Protein AF-A0A2N5A5W8-F1 (afdb_monomer)

Secondary structure (DSSP, 8-state):
-HHHHHHHHHHHHHHHHHHHHTPSP--HHHHHHHHH-SSGGGSPPP-HHHHHHHHHHHHHTT--HHHHHHHHHHTT-HHHHHHHHHHHHHHHH-GGGSTT-EE-TTS-EE-TTTS-----STT-S----HHHHHHHH--TTPPPGGG--

Organism: Klebsiella variicola (NCBI:txid244366)

InterPro domains:
  IPR003206 Diol/glycerol dehydratase, large subunit [PF02286] (2-146)
  IPR016176 Cobalamin (vitamin B12)-dependent enzyme, catalytic [SSF51703] (2-148)
  IPR036999 Diol/glycerol dehydratase, large subunit superfamily [G3DSA:3.20.20.350] (1-149)

Nearest PDB structures (foldseek):
  1mmf-assembly2_L  TM=9.999E-01  e=2.945E-18  Klebsiella pneumoniae
  7xrl-assembly1_D  TM=9.704E-01  e=4.797E-14  Klebsiella oxytoca
  5ysh-assembly1_A  TM=9.821E-01  e=7.238E-14  Klebsiella oxytoca
  9ima-assembly1_A  TM=3.699E-01  e=6.643E+00  Homo sapiens
  9bz0-assembly1_c  TM=1.546E-01  e=9.451E+00  Homo sapiens

Solvent-accessible surface area (backbone atoms only — not comparable to full-atom values): 8901 Å² total; per-residue (Å²): 108,69,68,40,54,54,34,36,51,49,35,51,49,53,32,39,33,27,59,62,71,70,39,76,81,64,51,70,69,50,30,54,26,58,26,72,41,92,54,73,89,54,45,77,89,73,64,62,69,59,50,53,52,41,52,54,50,42,56,75,69,60,70,48,74,65,55,51,26,50,23,24,41,78,66,73,37,47,70,59,16,50,50,52,48,54,61,57,48,42,75,74,71,45,64,57,75,44,62,79,36,44,63,53,98,86,68,48,71,45,21,53,83,82,56,57,86,61,67,80,54,93,96,44,42,90,69,83,47,72,66,62,47,49,57,69,69,65,49,91,85,72,77,61,79,91,74,66,132

Foldseek 3Di:
DVQLVVQLVVLVLVQQLCVQLVADHDDVCQSNQSSPPPDCVSGDDDDVVSNVVRVVVCVVVVDDLLSSLVSCVVSVVPVVSVVSVLVVCCVVVVLQVAAQWDADPVRDIDHCVNPPADDPDPPGGDDQDPVNVVVVVPDPPDDDPVPDD

Sequence (149 aa):
AETIAIRLKAARAIQAVFRELGLPPIADEEVEAATYAHGSNEMPPRNVVEDLSAVEEMMKRNITGLDIVGALSRSGFEDIASNILNMLRQRVTGDYLQTSAILDRQFEVVSAVNDINDYQGPGTGYRISAERWAEIKNIPGVVQPDTIE

Mean predicted aligned error: 3.35 Å

pLDDT: mean 97.44, std 2.04, range [78.5, 98.69]

Structure (mmCIF, N/CA/C/O backbone):
data_AF-A0A2N5A5W8-F1
#
_entry.id   AF-A0A2N5A5W8-F1
#
loop_
_atom_site.group_PDB
_atom_site.id
_atom_site.type_symbol
_atom_site.label_atom_id
_atom_site.label_alt_id
_atom_site.label_comp_id
_atom_site.label_asym_id
_atom_site.label_entity_id
_atom_site.label_seq_id
_atom_site.pdbx_PDB_ins_code
_atom_site.Cartn_x
_atom_site.Cartn_y
_atom_site.Cartn_z
_atom_site.occupancy
_atom_site.B_iso_or_equiv
_atom_site.auth_seq_id
_atom_site.auth_comp_id
_atom_site.auth_asym_id
_atom_site.auth_atom_id
_atom_site.pdbx_PDB_model_num
ATOM 1 N N . ALA A 1 1 ? -7.107 12.870 -12.011 1.00 89.25 1 ALA A N 1
ATOM 2 C CA . ALA A 1 1 ? -8.393 12.199 -11.711 1.00 89.25 1 ALA A CA 1
ATOM 3 C C . ALA A 1 1 ? -8.173 10.907 -10.924 1.00 89.25 1 ALA A C 1
ATOM 5 O O . ALA A 1 1 ? -8.684 10.797 -9.818 1.00 89.25 1 ALA A O 1
ATOM 6 N N . GLU A 1 2 ? -7.359 9.973 -11.425 1.00 95.88 2 GLU A N 1
ATOM 7 C CA . GLU A 1 2 ? -7.036 8.722 -10.714 1.00 95.88 2 GLU A CA 1
ATOM 8 C C . GLU A 1 2 ? -6.392 8.936 -9.333 1.00 95.88 2 GLU A C 1
ATOM 10 O O . GLU A 1 2 ? -6.784 8.277 -8.375 1.00 95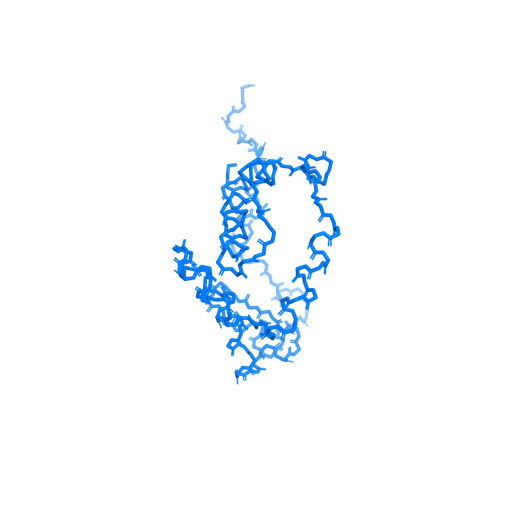.88 2 GLU A O 1
ATOM 15 N N . THR A 1 3 ? -5.491 9.918 -9.192 1.00 97.69 3 THR A N 1
ATOM 16 C CA . THR A 1 3 ? -4.844 10.252 -7.910 1.00 97.69 3 THR A CA 1
ATOM 17 C C . THR A 1 3 ? -5.859 10.669 -6.849 1.00 97.69 3 THR A C 1
ATOM 19 O O . THR A 1 3 ? -5.766 10.255 -5.701 1.00 97.69 3 THR A O 1
ATOM 22 N N . ILE A 1 4 ? -6.861 11.457 -7.236 1.00 98.06 4 ILE A N 1
ATOM 23 C CA . ILE A 1 4 ? -7.939 11.890 -6.341 1.00 98.06 4 ILE A CA 1
ATOM 24 C C . ILE A 1 4 ? -8.779 10.675 -5.936 1.00 98.06 4 ILE A C 1
ATOM 26 O O . ILE A 1 4 ? -9.013 10.451 -4.753 1.00 98.06 4 ILE A O 1
ATOM 30 N N . ALA A 1 5 ? -9.172 9.841 -6.904 1.00 98.19 5 ALA A N 1
ATOM 31 C CA . ALA A 1 5 ? -9.985 8.657 -6.640 1.00 98.19 5 ALA A CA 1
ATOM 32 C C . ALA A 1 5 ? -9.284 7.654 -5.707 1.00 98.19 5 ALA A C 1
ATOM 34 O O . ALA A 1 5 ? -9.910 7.140 -4.779 1.00 98.19 5 ALA A O 1
ATOM 35 N N . ILE A 1 6 ? -7.986 7.394 -5.913 1.00 98.25 6 ILE A N 1
ATOM 36 C CA . ILE A 1 6 ? -7.240 6.454 -5.069 1.00 98.25 6 ILE A CA 1
ATOM 37 C C . ILE A 1 6 ? -7.002 7.015 -3.663 1.00 98.25 6 ILE A C 1
ATOM 39 O O . ILE A 1 6 ? -7.119 6.267 -2.692 1.00 98.25 6 ILE A O 1
ATOM 43 N N . ARG A 1 7 ? -6.757 8.328 -3.528 1.00 98.50 7 ARG A N 1
ATOM 44 C CA . ARG A 1 7 ? -6.636 8.993 -2.222 1.00 98.50 7 ARG A CA 1
ATOM 45 C C . ARG A 1 7 ? -7.956 8.978 -1.462 1.00 98.50 7 ARG A C 1
ATOM 47 O O . ARG A 1 7 ? -7.957 8.601 -0.297 1.00 98.50 7 ARG A O 1
ATOM 54 N N . LEU A 1 8 ? -9.072 9.276 -2.127 1.00 98.44 8 LEU A N 1
ATOM 55 C CA . LEU A 1 8 ? -10.406 9.200 -1.529 1.00 98.44 8 LEU A CA 1
ATOM 56 C C . LEU A 1 8 ? -10.733 7.780 -1.058 1.00 98.44 8 LEU A C 1
ATOM 58 O O . LEU A 1 8 ? -11.227 7.592 0.052 1.00 98.44 8 LEU A O 1
ATOM 62 N N . LYS A 1 9 ? -10.439 6.766 -1.883 1.00 98.50 9 LYS A N 1
ATOM 63 C CA . LYS A 1 9 ? -10.642 5.362 -1.506 1.00 98.50 9 LYS A CA 1
ATOM 64 C C . LYS A 1 9 ? -9.810 4.992 -0.278 1.00 98.50 9 LYS A C 1
ATOM 66 O O . LYS A 1 9 ? -10.347 4.385 0.643 1.00 98.50 9 LYS A O 1
ATOM 71 N N . ALA A 1 10 ? -8.535 5.377 -0.244 1.00 98.56 10 ALA A N 1
ATOM 72 C CA . ALA A 1 10 ? -7.663 5.133 0.901 1.00 98.56 10 ALA A CA 1
ATOM 73 C C . ALA A 1 10 ? -8.146 5.865 2.166 1.00 98.56 10 ALA A C 1
ATOM 75 O O . ALA A 1 10 ? -8.204 5.255 3.230 1.00 98.56 10 ALA A O 1
ATOM 76 N N . ALA A 1 11 ? -8.553 7.132 2.042 1.00 98.56 11 ALA A N 1
ATOM 77 C CA . ALA A 1 11 ? -9.071 7.944 3.141 1.00 98.56 11 ALA A CA 1
ATOM 78 C C . ALA A 1 11 ? -10.364 7.356 3.737 1.00 98.56 11 ALA A C 1
ATOM 80 O O . ALA A 1 11 ? -10.496 7.234 4.953 1.00 98.56 11 ALA A O 1
ATOM 81 N N . ARG A 1 12 ? -11.286 6.884 2.890 1.00 98.62 12 ARG A N 1
ATOM 82 C CA . ARG A 1 12 ? -12.494 6.180 3.349 1.00 98.62 12 ARG A CA 1
ATOM 83 C C . ARG A 1 12 ? -12.186 4.814 3.962 1.00 98.62 12 ARG A C 1
ATOM 85 O O . ARG A 1 12 ? -12.831 4.426 4.9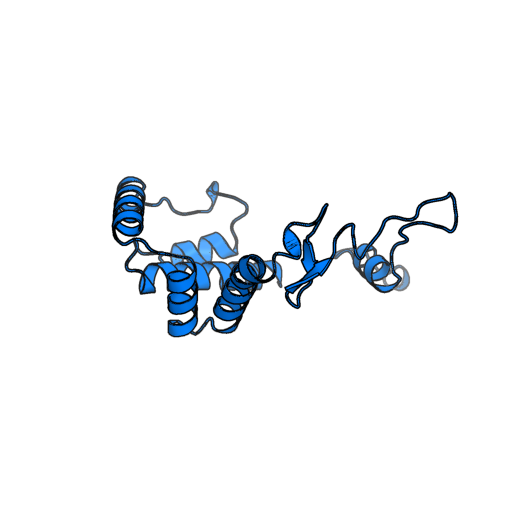31 1.00 98.62 12 ARG A O 1
ATOM 92 N N . ALA A 1 13 ? -11.201 4.089 3.433 1.00 98.62 13 ALA A N 1
ATOM 93 C CA . ALA A 1 13 ? -10.795 2.801 3.989 1.00 98.62 13 ALA A CA 1
ATOM 94 C C . ALA A 1 13 ? -10.196 2.956 5.396 1.00 98.62 13 ALA A C 1
ATOM 96 O O . ALA A 1 13 ? -10.577 2.220 6.305 1.00 98.62 13 ALA A O 1
ATOM 97 N N . ILE A 1 14 ? -9.310 3.938 5.611 1.00 98.62 14 ILE A N 1
ATOM 98 C CA . ILE A 1 14 ? -8.748 4.192 6.945 1.00 98.62 14 ILE A CA 1
ATOM 99 C C . ILE A 1 14 ? -9.811 4.719 7.917 1.00 98.62 14 ILE A C 1
ATOM 101 O O . ILE A 1 14 ? -9.863 4.254 9.053 1.00 98.62 14 ILE A O 1
ATOM 105 N N . GLN A 1 15 ? -10.722 5.586 7.459 1.00 98.69 15 GLN A N 1
ATOM 106 C CA . GLN A 1 15 ? -11.886 6.017 8.238 1.00 98.69 15 GLN A CA 1
ATOM 107 C C . GLN A 1 15 ? -12.728 4.819 8.694 1.00 98.69 15 GLN A C 1
ATOM 109 O O . GLN A 1 15 ? -13.098 4.713 9.865 1.00 98.69 15 GLN A O 1
ATOM 114 N N . ALA A 1 16 ? -13.004 3.884 7.786 1.00 98.50 16 ALA A N 1
ATOM 115 C CA . ALA A 1 16 ? -13.770 2.690 8.094 1.00 98.50 16 ALA A CA 1
ATOM 116 C C . ALA A 1 16 ? -13.060 1.770 9.096 1.00 98.50 16 ALA A C 1
ATOM 118 O O . ALA A 1 16 ? -13.708 1.267 10.012 1.00 98.50 16 ALA A O 1
ATOM 119 N N . VAL A 1 17 ? -11.738 1.600 8.981 1.00 98.62 17 VAL A N 1
ATOM 120 C CA . VAL A 1 17 ? -10.941 0.853 9.968 1.00 98.62 17 VAL A CA 1
ATOM 121 C C . VAL A 1 17 ? -11.030 1.498 11.348 1.00 98.62 17 VAL A C 1
ATOM 123 O O . VAL A 1 17 ? -11.285 0.798 12.326 1.00 98.62 17 VAL A O 1
ATOM 126 N N . PHE A 1 18 ? -10.873 2.821 11.436 1.00 98.62 18 PHE A N 1
ATOM 127 C CA . PHE A 1 18 ? -10.965 3.540 12.707 1.00 98.62 18 PHE A CA 1
ATOM 128 C C . PHE A 1 18 ? -12.346 3.373 13.346 1.00 98.62 18 PHE A C 1
ATOM 130 O O . PHE A 1 18 ? -12.441 3.042 14.528 1.00 98.62 18 PHE A O 1
ATOM 137 N N . ARG A 1 19 ? -13.413 3.490 12.548 1.00 98.44 19 ARG A N 1
ATOM 138 C CA . ARG A 1 19 ? -14.790 3.248 12.994 1.00 98.44 19 ARG A CA 1
ATOM 139 C C . ARG A 1 19 ? -14.987 1.823 13.521 1.00 98.44 19 ARG A C 1
ATOM 141 O O . ARG A 1 19 ? -15.533 1.644 14.604 1.00 98.44 19 ARG A O 1
ATOM 148 N N . GLU A 1 20 ? -14.546 0.812 12.777 1.00 98.25 20 GLU A N 1
ATOM 149 C CA . GLU A 1 20 ? -14.734 -0.606 13.124 1.00 98.25 20 GLU A CA 1
ATOM 150 C C . GLU A 1 20 ? -13.884 -1.065 14.316 1.00 98.25 20 GLU A C 1
ATOM 152 O O . GLU A 1 20 ? -14.264 -2.001 15.018 1.00 98.25 20 GLU A O 1
ATOM 157 N N . LEU A 1 21 ? -12.734 -0.429 14.554 1.00 97.81 21 LEU A N 1
ATOM 158 C 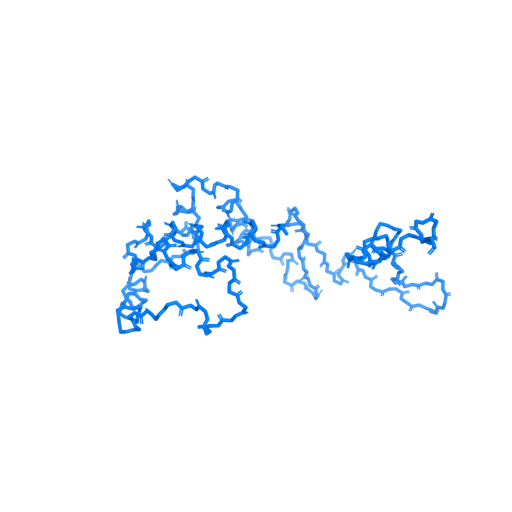CA . LEU A 1 21 ? -11.866 -0.733 15.694 1.00 97.81 21 LEU A CA 1
ATOM 159 C C . LEU A 1 21 ? -12.150 0.126 16.933 1.00 97.81 21 LEU A C 1
ATOM 161 O O . LEU A 1 21 ? -11.536 -0.116 17.980 1.00 97.81 21 LEU A O 1
ATOM 165 N N . GLY A 1 22 ? -13.084 1.077 16.840 1.00 97.25 22 GLY A N 1
ATOM 166 C CA . GLY A 1 22 ? -13.422 1.996 17.927 1.00 97.25 22 GLY A CA 1
ATOM 167 C C 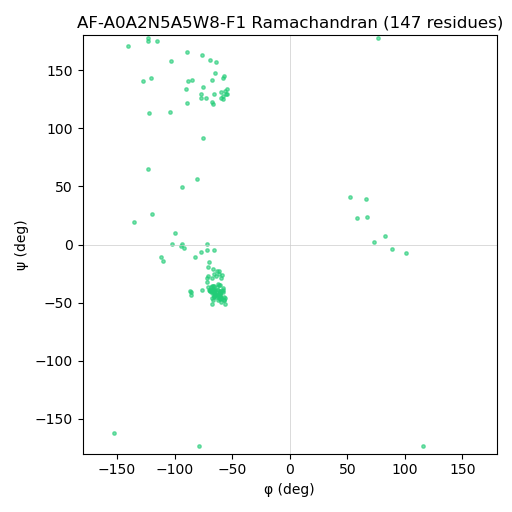. GLY A 1 22 ? -12.277 2.952 18.261 1.00 97.25 22 GLY A C 1
ATOM 168 O O . GLY A 1 22 ? -11.998 3.187 19.433 1.00 97.25 22 GLY A O 1
ATOM 169 N N . LEU A 1 23 ? -11.570 3.429 17.237 1.00 98.00 23 LEU A N 1
ATOM 170 C CA . LEU A 1 23 ? -10.524 4.446 17.345 1.00 98.00 23 LEU A CA 1
ATOM 171 C C . LEU A 1 23 ? -11.131 5.857 17.207 1.00 98.00 23 LEU A C 1
ATOM 173 O O . LEU A 1 23 ? -12.277 5.981 16.758 1.00 98.00 23 LEU A O 1
ATOM 177 N N . PRO A 1 24 ? -10.391 6.923 17.571 1.00 98.38 24 PRO A N 1
ATOM 178 C CA . PRO A 1 24 ? -10.891 8.292 17.515 1.00 98.38 24 PRO A CA 1
ATOM 179 C C . PRO A 1 24 ? -11.362 8.641 16.103 1.00 98.38 24 PRO A C 1
ATOM 181 O O . PRO A 1 24 ? -10.647 8.367 15.141 1.00 98.38 24 PRO A O 1
ATOM 184 N N . PRO A 1 25 ? -12.557 9.222 15.941 1.00 97.75 25 PRO A N 1
ATOM 185 C CA . PRO A 1 25 ? -13.211 9.316 14.643 1.00 97.75 25 PRO A CA 1
ATOM 186 C C . PRO A 1 25 ? -12.343 10.041 13.610 1.00 97.75 25 PRO A C 1
ATOM 188 O O . PRO A 1 25 ? -11.610 10.975 13.934 1.00 97.75 25 PRO A O 1
ATOM 191 N N . ILE A 1 26 ? -12.444 9.597 12.359 1.00 98.38 26 ILE A N 1
ATOM 192 C CA . ILE A 1 26 ? -11.957 10.336 11.193 1.00 98.38 26 ILE A CA 1
ATOM 193 C C . ILE A 1 26 ? -13.196 10.930 10.525 1.00 98.38 26 ILE A C 1
ATOM 195 O O . ILE A 1 26 ? -14.066 10.187 10.065 1.00 98.38 26 ILE A O 1
ATOM 199 N N . ALA A 1 27 ? -13.311 12.250 10.531 1.00 98.06 27 ALA A N 1
ATOM 200 C CA . ALA A 1 27 ? -14.462 12.963 9.999 1.00 98.06 27 ALA A CA 1
ATOM 201 C C . ALA A 1 27 ? -14.449 13.006 8.459 1.00 98.06 27 ALA A C 1
ATOM 203 O O . ALA A 1 27 ? -13.420 12.774 7.819 1.00 98.06 27 ALA A O 1
ATOM 204 N N . ASP A 1 28 ? -15.588 13.319 7.844 1.00 97.94 28 ASP A N 1
ATOM 205 C CA . ASP A 1 28 ? -15.674 13.417 6.381 1.00 97.94 28 ASP A CA 1
ATOM 206 C C . ASP A 1 28 ? -14.854 14.605 5.852 1.00 97.94 28 ASP A C 1
ATOM 208 O O . ASP A 1 28 ? -14.278 14.522 4.767 1.00 97.94 28 ASP A O 1
ATOM 212 N N . GLU A 1 29 ? -14.696 15.659 6.656 1.00 97.62 29 GLU A N 1
ATOM 213 C CA . GLU A 1 29 ? -13.819 16.794 6.371 1.00 97.62 29 GLU A CA 1
ATOM 214 C C . GLU A 1 29 ? -12.346 16.365 6.286 1.00 97.62 29 GLU A C 1
ATOM 216 O O . GLU A 1 29 ? -11.601 16.861 5.442 1.00 97.62 29 GLU A O 1
ATOM 221 N N . GLU A 1 30 ? -11.915 15.409 7.117 1.00 98.38 30 GLU A N 1
ATOM 222 C CA . GLU A 1 30 ? -10.567 14.829 7.053 1.00 98.38 30 GLU A CA 1
ATOM 223 C C . GLU A 1 30 ? -10.384 13.976 5.800 1.00 98.38 30 GLU A C 1
ATOM 225 O O . GLU A 1 30 ? -9.332 14.022 5.160 1.00 98.38 30 GLU A O 1
ATOM 230 N N . VAL A 1 31 ? -11.413 13.209 5.430 1.00 98.50 31 VAL A N 1
ATOM 231 C CA . VAL A 1 31 ? -11.408 12.382 4.219 1.00 98.50 31 VAL A CA 1
ATOM 232 C C . VAL A 1 31 ? -11.316 13.254 2.969 1.00 98.50 31 VAL A C 1
ATOM 234 O O . VAL A 1 31 ? -10.524 12.963 2.065 1.00 98.50 31 VAL A O 1
ATOM 237 N N . GLU A 1 32 ? -12.096 14.330 2.906 1.00 98.00 32 GLU A N 1
ATOM 238 C CA . GLU A 1 32 ? -12.074 15.271 1.791 1.00 98.00 32 GLU A CA 1
ATOM 239 C C . GLU A 1 32 ? -10.752 16.046 1.736 1.00 98.00 32 GLU A C 1
ATOM 241 O O . GLU A 1 32 ? -10.118 16.091 0.679 1.00 98.00 32 GLU A O 1
ATOM 246 N N . ALA A 1 33 ? -10.268 16.557 2.872 1.00 98.00 33 ALA A N 1
ATOM 247 C CA . ALA A 1 33 ? -8.964 17.209 2.956 1.00 98.00 33 ALA A CA 1
ATOM 248 C C . ALA A 1 33 ? -7.845 16.283 2.459 1.00 98.00 33 ALA A C 1
ATOM 250 O O . ALA A 1 33 ? -7.115 16.631 1.531 1.00 98.00 33 ALA A O 1
ATOM 251 N N . ALA A 1 34 ? -7.768 15.050 2.971 1.00 98.06 34 ALA A N 1
ATOM 252 C CA . ALA A 1 34 ? -6.769 14.068 2.553 1.00 98.06 34 ALA A CA 1
ATOM 253 C C . ALA A 1 34 ? -6.860 13.728 1.059 1.00 98.06 34 ALA A C 1
ATOM 255 O O . ALA A 1 34 ? -5.848 13.402 0.432 1.00 98.06 34 ALA A O 1
ATOM 256 N N . THR A 1 35 ? -8.046 13.823 0.462 1.00 98.38 35 THR A N 1
ATOM 257 C CA . THR A 1 35 ? -8.258 13.534 -0.958 1.00 98.38 35 THR A CA 1
ATOM 258 C C . THR A 1 35 ? -7.518 14.523 -1.864 1.00 98.38 35 THR A C 1
ATOM 260 O O . THR A 1 35 ? -6.920 14.097 -2.856 1.00 98.38 35 THR A O 1
ATOM 263 N N . TYR A 1 36 ? -7.490 15.808 -1.501 1.00 98.06 36 TYR A N 1
ATOM 264 C CA . TYR A 1 36 ? -6.927 16.882 -2.332 1.00 98.06 36 TYR A CA 1
ATOM 265 C C . TYR A 1 36 ? -5.645 17.513 -1.777 1.00 98.06 36 TYR A C 1
ATOM 267 O O . TYR A 1 36 ? -4.982 18.260 -2.494 1.00 98.06 36 TYR A O 1
ATOM 275 N N . ALA A 1 37 ? -5.286 17.206 -0.530 1.00 97.25 37 ALA A N 1
ATOM 276 C CA . ALA A 1 37 ? -4.119 17.759 0.142 1.00 97.25 37 ALA A CA 1
ATOM 277 C C . ALA A 1 37 ? -2.810 17.474 -0.603 1.00 97.25 37 ALA A C 1
ATOM 279 O O . ALA A 1 37 ? -2.580 16.369 -1.113 1.00 97.25 37 ALA A O 1
ATOM 280 N N . HIS A 1 38 ? -1.913 18.459 -0.573 1.00 97.50 38 HIS A N 1
ATOM 281 C CA . HIS A 1 38 ? -0.528 18.286 -0.988 1.00 97.50 38 HIS A CA 1
ATOM 282 C C . HIS A 1 38 ? 0.325 17.769 0.180 1.00 97.50 38 HIS A C 1
ATOM 284 O O . HIS A 1 38 ? 1.144 16.868 -0.002 1.00 97.50 38 HIS A O 1
ATOM 290 N N . GLY A 1 39 ? 0.086 18.285 1.386 1.00 95.56 39 GLY A N 1
ATOM 291 C CA . GLY A 1 39 ? 0.751 17.894 2.623 1.00 95.56 39 GLY A CA 1
ATOM 292 C C . GLY A 1 39 ? -0.128 18.128 3.854 1.00 95.56 39 GLY A C 1
ATOM 293 O O . GLY A 1 39 ? -1.342 18.274 3.76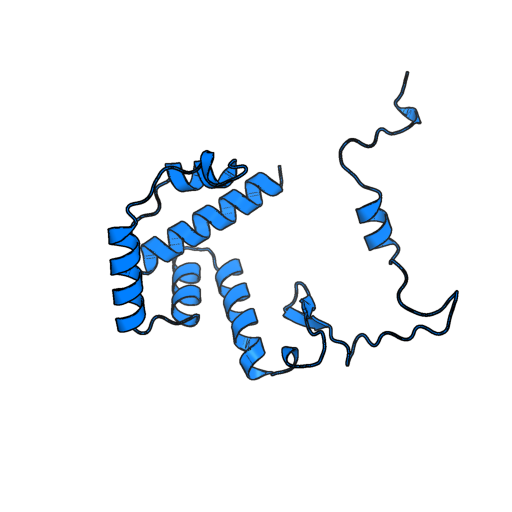5 1.00 95.56 39 GLY A O 1
ATOM 294 N N . SER A 1 40 ? 0.484 18.157 5.039 1.00 96.19 40 SER A N 1
ATOM 295 C CA . SER A 1 40 ? -0.252 18.326 6.302 1.00 96.19 40 SER A CA 1
ATOM 296 C C . SER A 1 40 ? -0.840 19.725 6.498 1.00 96.19 40 SER A C 1
ATOM 298 O O . SER A 1 40 ? -1.687 19.896 7.364 1.00 96.19 40 SER A O 1
ATOM 300 N N . ASN A 1 41 ? -0.409 20.722 5.718 1.00 97.06 41 ASN A N 1
ATOM 301 C CA . ASN A 1 41 ? -0.927 22.091 5.808 1.00 97.06 41 ASN A CA 1
ATOM 302 C C . ASN A 1 41 ? -2.401 22.190 5.394 1.00 97.06 41 ASN A C 1
ATOM 304 O O . ASN A 1 41 ? -3.099 23.093 5.844 1.00 97.06 41 ASN A O 1
ATOM 308 N N . GLU A 1 42 ? -2.874 21.265 4.556 1.00 97.25 42 GLU A N 1
ATOM 309 C CA . GLU A 1 42 ? -4.272 21.198 4.130 1.00 97.25 42 GLU A CA 1
ATOM 310 C C . GLU A 1 42 ? -5.107 20.232 4.989 1.00 97.25 42 GLU A C 1
ATOM 312 O O . GLU A 1 42 ? -6.304 20.093 4.755 1.00 97.25 42 GLU A O 1
ATOM 317 N N . MET A 1 43 ? -4.499 19.566 5.980 1.00 98.00 43 MET A N 1
ATOM 318 C CA . MET A 1 43 ? -5.194 18.636 6.871 1.00 98.00 43 MET A CA 1
ATOM 319 C C . MET A 1 43 ? -5.739 19.370 8.102 1.00 98.00 43 MET A C 1
ATOM 321 O O . MET A 1 43 ? -5.000 20.134 8.731 1.00 98.00 43 MET A O 1
ATOM 325 N N . PRO A 1 44 ? -6.999 19.128 8.505 1.00 97.12 44 PRO A N 1
ATOM 326 C CA . PRO A 1 44 ? -7.504 19.666 9.760 1.00 97.12 44 PRO A CA 1
ATOM 327 C C . PRO A 1 44 ? -6.740 19.044 10.946 1.00 97.12 44 PRO A C 1
ATOM 329 O O . PRO A 1 44 ? -6.299 17.891 10.878 1.00 97.12 44 PRO A O 1
ATOM 332 N N . PRO A 1 45 ? -6.551 19.795 12.043 1.00 97.00 45 PRO A N 1
ATOM 333 C CA . PRO A 1 45 ? -5.840 19.290 13.207 1.00 97.00 45 PRO A CA 1
ATOM 334 C C . PRO A 1 45 ? -6.640 18.181 13.899 1.00 97.00 45 PRO A C 1
ATOM 336 O O . PRO A 1 45 ? -7.856 18.285 14.058 1.00 97.00 45 PRO A O 1
ATOM 339 N N . ARG A 1 46 ? -5.937 17.153 14.381 1.00 97.44 46 ARG A N 1
ATOM 340 C CA . ARG A 1 46 ? -6.502 16.079 15.209 1.00 97.44 46 ARG A CA 1
ATOM 341 C C . ARG A 1 46 ? -6.154 16.253 16.682 1.00 97.44 46 ARG A C 1
ATOM 343 O O . ARG A 1 46 ? -5.156 16.885 17.035 1.00 97.44 46 ARG A O 1
ATOM 350 N N . ASN A 1 47 ? -6.957 15.643 17.551 1.00 97.25 47 ASN A N 1
ATOM 351 C CA . ASN A 1 47 ? -6.672 15.575 18.978 1.00 97.25 47 ASN A CA 1
ATOM 352 C C . ASN A 1 47 ? -5.565 14.545 19.259 1.00 97.25 47 ASN A C 1
ATOM 354 O O . ASN A 1 47 ? -5.821 13.365 19.482 1.00 97.25 47 ASN A O 1
ATOM 358 N N . VAL A 1 48 ? -4.318 15.017 19.271 1.00 97.06 48 VAL A N 1
ATOM 359 C CA . VAL A 1 48 ? -3.131 14.164 19.442 1.00 97.06 48 VAL A CA 1
ATOM 360 C C . VAL A 1 48 ? -3.170 13.363 20.747 1.00 97.06 48 VAL A C 1
ATOM 362 O O . VAL A 1 48 ? -2.751 12.211 20.765 1.00 97.06 48 VAL A O 1
ATOM 365 N N . VAL A 1 49 ? -3.678 13.939 21.842 1.00 97.44 49 VAL A N 1
ATOM 366 C CA . VAL A 1 49 ? -3.742 13.240 23.138 1.00 97.44 49 VAL A CA 1
ATOM 367 C C . VAL A 1 49 ? -4.701 12.053 23.068 1.00 97.44 49 VAL A C 1
ATOM 369 O O . VAL A 1 49 ? -4.385 10.976 23.568 1.00 97.44 49 VAL A O 1
ATOM 372 N N . GLU A 1 50 ? -5.846 12.234 22.414 1.00 97.06 50 GLU A N 1
ATOM 373 C CA . GLU A 1 50 ? -6.848 11.184 22.230 1.00 97.06 50 GLU A CA 1
ATOM 374 C C . GLU A 1 50 ? -6.337 10.063 21.319 1.00 97.06 50 GLU A C 1
ATOM 376 O O . GLU A 1 50 ? -6.477 8.889 21.662 1.00 97.06 50 GLU A O 1
ATOM 381 N N . ASP A 1 51 ? -5.649 10.408 20.226 1.00 97.62 51 ASP A N 1
ATOM 382 C CA . ASP A 1 51 ? -4.993 9.428 19.351 1.00 97.62 51 ASP A CA 1
ATOM 383 C C . ASP A 1 51 ? -3.904 8.632 20.101 1.00 97.62 51 ASP A C 1
ATOM 385 O O . ASP A 1 51 ? -3.801 7.412 19.941 1.00 97.62 51 ASP A O 1
ATOM 389 N N . LEU A 1 52 ? -3.126 9.288 20.974 1.00 97.75 52 LEU A N 1
ATOM 390 C CA . LEU A 1 52 ? -2.106 8.632 21.803 1.00 97.75 52 LEU A CA 1
ATOM 391 C C . LEU A 1 52 ? -2.714 7.682 22.849 1.00 97.75 52 LEU A C 1
ATOM 393 O O . LEU A 1 52 ? -2.208 6.578 23.052 1.00 97.75 52 LEU A O 1
ATOM 397 N N . SER A 1 53 ? -3.815 8.072 23.497 1.00 97.44 53 SER A N 1
ATOM 398 C CA . SER A 1 53 ? -4.540 7.175 24.408 1.00 97.44 53 SER A CA 1
ATOM 399 C C . SER A 1 53 ? -5.154 5.986 23.665 1.00 97.44 53 SER A C 1
ATOM 401 O O . SER A 1 53 ? -5.107 4.855 24.151 1.00 97.44 53 SER A O 1
ATOM 403 N N . ALA A 1 54 ? -5.687 6.214 22.464 1.00 97.44 54 ALA A N 1
ATOM 404 C CA . ALA A 1 54 ? -6.283 5.161 21.659 1.00 97.44 54 ALA A CA 1
ATOM 405 C C . ALA A 1 54 ? -5.260 4.131 21.174 1.00 97.44 54 ALA A C 1
ATOM 407 O O . ALA A 1 54 ? -5.559 2.938 21.202 1.00 97.44 54 ALA A O 1
ATOM 408 N N . VAL A 1 55 ? -4.055 4.550 20.766 1.00 96.88 55 VAL A N 1
ATOM 409 C CA . VAL A 1 55 ? -3.006 3.592 20.380 1.00 96.88 55 VAL A CA 1
ATOM 410 C C . VAL A 1 55 ? -2.527 2.772 21.579 1.00 96.88 55 VAL A C 1
ATOM 412 O O . VAL A 1 55 ? -2.333 1.567 21.435 1.00 96.88 55 VAL A O 1
ATOM 415 N N . GLU A 1 56 ? -2.407 3.363 22.774 1.00 97.12 56 GLU A N 1
ATOM 416 C CA . GLU A 1 56 ? -2.068 2.609 23.990 1.00 97.12 56 GLU A CA 1
ATOM 417 C C . GLU A 1 56 ? -3.115 1.519 24.276 1.00 97.12 56 GLU A C 1
ATOM 419 O O . GLU A 1 56 ? -2.769 0.359 24.509 1.00 97.12 56 GLU A O 1
ATOM 424 N N . GLU A 1 57 ? -4.401 1.865 24.194 1.00 96.88 57 GLU A N 1
ATOM 425 C CA . GLU A 1 57 ? -5.498 0.921 24.421 1.00 96.88 57 GLU A CA 1
ATOM 426 C C . GLU A 1 57 ? -5.601 -0.137 23.312 1.00 96.88 57 GLU A C 1
ATOM 428 O O . GLU A 1 57 ? -5.807 -1.321 23.580 1.00 96.88 57 GLU A O 1
ATOM 433 N N . MET A 1 58 ? -5.392 0.255 22.054 1.00 97.38 58 MET A N 1
ATOM 434 C CA . MET A 1 58 ? -5.339 -0.658 20.911 1.00 97.38 58 MET A CA 1
ATOM 435 C C . MET A 1 58 ? -4.246 -1.722 21.096 1.00 97.38 58 MET A C 1
ATOM 437 O O . MET A 1 58 ? -4.474 -2.903 20.822 1.00 97.38 58 MET A O 1
ATOM 441 N N . MET A 1 59 ? -3.082 -1.322 21.612 1.00 96.69 59 MET A N 1
ATOM 442 C CA . MET A 1 59 ? -1.988 -2.242 21.924 1.00 96.69 59 MET A CA 1
ATOM 443 C C . MET A 1 59 ? -2.329 -3.157 23.108 1.00 96.69 59 MET A C 1
ATOM 445 O O . MET A 1 59 ? -2.053 -4.353 23.037 1.00 96.69 59 MET A O 1
ATOM 449 N N . LYS A 1 60 ? -2.995 -2.654 24.160 1.00 97.69 60 LYS A N 1
ATOM 450 C CA . LYS A 1 60 ? -3.487 -3.489 25.280 1.00 97.69 60 LYS A CA 1
ATOM 451 C C . LYS A 1 60 ? -4.504 -4.537 24.829 1.00 97.69 60 LYS A C 1
ATOM 453 O O . LYS A 1 60 ? -4.498 -5.661 25.329 1.00 97.69 60 LYS A O 1
ATOM 458 N N . ARG A 1 61 ? -5.334 -4.193 23.843 1.00 97.38 61 ARG A N 1
ATOM 459 C CA . ARG A 1 61 ? -6.276 -5.106 23.176 1.00 97.38 61 ARG A CA 1
ATOM 460 C C . ARG A 1 61 ? -5.591 -6.121 22.253 1.00 97.38 61 ARG A C 1
ATOM 462 O O . ARG A 1 61 ? -6.276 -6.995 21.734 1.00 97.38 61 ARG A O 1
ATOM 469 N N . ASN A 1 62 ? -4.269 -6.034 22.067 1.00 97.56 62 ASN A N 1
ATOM 470 C CA . ASN A 1 62 ? -3.477 -6.869 21.161 1.00 97.56 62 ASN A CA 1
ATOM 471 C C . ASN A 1 62 ? -4.041 -6.900 19.733 1.00 97.56 62 ASN A C 1
ATOM 473 O O . ASN A 1 62 ? -4.068 -7.953 19.101 1.00 97.56 62 ASN A O 1
ATOM 477 N N . ILE A 1 63 ? -4.499 -5.749 19.228 1.00 97.62 63 ILE A N 1
ATOM 478 C CA . ILE A 1 63 ? -4.978 -5.637 17.847 1.00 97.62 63 ILE A CA 1
ATOM 479 C C . ILE A 1 63 ? -3.853 -6.018 16.880 1.00 97.62 63 ILE A C 1
ATOM 481 O O . ILE A 1 63 ? -2.722 -5.540 16.972 1.00 97.62 63 ILE A O 1
ATOM 485 N N . THR A 1 64 ? -4.183 -6.888 15.935 1.00 98.06 64 THR A N 1
ATOM 486 C CA . THR A 1 64 ? -3.270 -7.459 14.947 1.00 98.06 64 THR A CA 1
ATOM 487 C C . THR A 1 64 ? -3.647 -7.035 13.530 1.00 98.06 64 THR A C 1
ATOM 489 O O . THR A 1 64 ? -4.697 -6.445 13.278 1.00 98.06 64 THR A O 1
ATOM 492 N N . GLY A 1 65 ? -2.821 -7.410 12.550 1.00 97.44 65 GLY A N 1
ATOM 493 C CA . GLY A 1 65 ? -3.178 -7.246 11.139 1.00 97.44 65 GLY A CA 1
ATOM 494 C C . GLY A 1 65 ? -4.463 -7.987 10.741 1.00 97.44 65 GLY A C 1
ATOM 495 O O . GLY A 1 65 ? -5.148 -7.543 9.825 1.00 97.44 65 GLY A O 1
ATOM 496 N N . LEU A 1 66 ? -4.834 -9.071 11.435 1.00 98.44 66 LEU A N 1
ATOM 497 C CA . LEU A 1 66 ? -6.074 -9.803 11.154 1.00 98.44 66 LEU A CA 1
ATOM 498 C C . LEU A 1 66 ? -7.318 -9.020 11.586 1.00 98.44 66 LEU A C 1
ATOM 500 O O . LEU A 1 66 ? -8.343 -9.082 10.910 1.00 98.44 66 LEU A O 1
ATOM 504 N N . ASP A 1 67 ? -7.222 -8.229 12.653 1.00 98.50 67 ASP A N 1
ATOM 505 C CA . ASP A 1 67 ? -8.305 -7.343 13.081 1.00 98.50 67 ASP A CA 1
ATOM 506 C C . ASP A 1 67 ? -8.550 -6.231 12.053 1.00 98.50 67 ASP A C 1
ATOM 508 O O . ASP A 1 67 ? -9.699 -5.885 11.781 1.00 98.50 67 ASP A O 1
ATOM 512 N N . ILE A 1 68 ? -7.480 -5.733 11.418 1.00 98.50 68 ILE A N 1
ATOM 513 C CA . ILE A 1 68 ? -7.551 -4.762 10.314 1.00 98.50 68 ILE A CA 1
ATOM 514 C C . ILE A 1 68 ? -8.222 -5.382 9.082 1.00 98.50 68 ILE A C 1
ATOM 516 O O . ILE A 1 68 ? -9.102 -4.759 8.488 1.00 98.50 68 ILE A O 1
ATOM 520 N N . VAL A 1 69 ? -7.859 -6.620 8.721 1.00 98.62 69 VAL A N 1
ATOM 521 C CA . VAL A 1 69 ? -8.532 -7.374 7.645 1.00 98.62 69 VAL A CA 1
ATOM 522 C C . VAL A 1 69 ? -10.024 -7.504 7.950 1.00 98.62 69 VAL A C 1
ATOM 524 O O . VAL A 1 69 ? -10.858 -7.187 7.104 1.00 98.62 69 VAL A O 1
ATOM 527 N N . GLY A 1 70 ? -10.369 -7.898 9.179 1.00 98.38 70 GLY A N 1
ATOM 528 C CA . GLY A 1 70 ? -11.759 -8.005 9.611 1.00 98.38 70 GLY A CA 1
ATOM 529 C C . GLY A 1 70 ? -12.507 -6.670 9.552 1.00 98.38 70 GLY A C 1
ATOM 530 O O . GLY A 1 70 ? -13.645 -6.632 9.093 1.00 98.38 70 GLY A O 1
ATOM 531 N N . ALA A 1 71 ? -11.880 -5.575 9.987 1.00 98.50 71 ALA A N 1
ATOM 532 C CA . ALA A 1 71 ? -12.458 -4.234 9.946 1.00 98.50 71 ALA A CA 1
ATOM 533 C C . ALA A 1 71 ? -12.766 -3.780 8.509 1.00 98.50 71 ALA A C 1
ATOM 535 O O . ALA A 1 71 ? -13.867 -3.307 8.226 1.00 98.50 71 ALA A O 1
ATOM 536 N N . LEU A 1 72 ? -11.830 -3.973 7.578 1.00 98.69 72 LEU A N 1
ATOM 537 C CA . LEU A 1 72 ? -12.032 -3.639 6.164 1.00 98.69 72 LEU A CA 1
ATOM 538 C C . LEU A 1 72 ? -13.121 -4.502 5.515 1.00 98.69 72 LEU A C 1
ATOM 540 O O . LEU A 1 72 ? -13.973 -3.976 4.801 1.00 98.69 72 LEU A O 1
ATOM 544 N N . SER A 1 73 ? -13.138 -5.803 5.808 1.00 98.38 73 SER A N 1
ATOM 545 C CA . SER A 1 73 ? -14.145 -6.728 5.276 1.00 98.38 73 SER A CA 1
ATOM 546 C C . SER A 1 73 ? -15.561 -6.350 5.733 1.00 98.38 73 SER A C 1
ATOM 548 O O . SER A 1 73 ? -16.463 -6.169 4.915 1.00 98.38 73 SER A O 1
ATOM 550 N N . ARG A 1 74 ? -15.754 -6.084 7.036 1.00 98.19 74 ARG A N 1
ATOM 551 C CA . ARG A 1 74 ? -17.056 -5.653 7.591 1.00 98.19 74 ARG A CA 1
ATOM 552 C C . ARG A 1 74 ? -17.546 -4.307 7.060 1.00 98.19 74 ARG A C 1
ATOM 554 O O . ARG A 1 74 ? -18.740 -4.029 7.110 1.00 98.19 74 ARG A O 1
ATOM 561 N N . SER A 1 75 ? -16.640 -3.471 6.563 1.00 97.25 75 SER A N 1
ATOM 562 C CA . SER A 1 75 ? -16.948 -2.133 6.059 1.00 97.25 75 SER A CA 1
ATOM 563 C C . SER A 1 75 ? -17.061 -2.047 4.534 1.00 97.25 75 SER A C 1
ATOM 565 O O . SER A 1 75 ? -17.176 -0.948 3.994 1.00 97.25 75 SER A O 1
ATOM 567 N N . GLY A 1 76 ? -17.080 -3.189 3.837 1.00 97.25 76 GLY A N 1
ATOM 568 C CA . GLY A 1 76 ? -17.276 -3.254 2.386 1.00 97.25 76 GLY A CA 1
ATOM 569 C C . GLY A 1 76 ? -16.009 -3.017 1.560 1.00 97.25 76 GLY A C 1
ATOM 570 O O . GLY A 1 76 ? -16.090 -2.953 0.335 1.00 97.25 76 GLY A O 1
ATOM 571 N N . PHE A 1 77 ? -14.838 -2.928 2.199 1.00 98.31 77 PHE A N 1
ATOM 572 C CA . PHE A 1 77 ? -13.529 -2.828 1.545 1.00 98.31 77 PHE A CA 1
ATOM 573 C C . PHE A 1 77 ? -12.884 -4.209 1.382 1.00 98.31 77 PHE A C 1
ATOM 575 O O . PHE A 1 77 ? -11.730 -4.421 1.755 1.00 98.31 77 PHE A O 1
ATOM 582 N N . GLU A 1 78 ? -13.643 -5.163 0.840 1.00 98.00 78 GLU A N 1
ATOM 583 C CA . GLU A 1 78 ? -13.244 -6.573 0.746 1.00 98.00 78 GLU A CA 1
ATOM 584 C C . GLU A 1 78 ? -11.971 -6.771 -0.091 1.00 98.00 78 GLU A C 1
ATOM 586 O O . GLU A 1 78 ? -11.115 -7.592 0.236 1.00 98.00 78 GLU A O 1
ATOM 591 N N . ASP A 1 79 ? -11.793 -5.967 -1.140 1.00 97.75 79 ASP A N 1
ATOM 592 C CA . ASP A 1 79 ? -10.592 -5.996 -1.969 1.00 97.75 79 ASP A CA 1
ATOM 593 C C . ASP A 1 79 ? -9.349 -5.560 -1.179 1.00 97.75 79 ASP A C 1
ATOM 595 O O . ASP A 1 79 ? -8.309 -6.212 -1.239 1.00 97.75 79 ASP A O 1
ATOM 599 N N . ILE A 1 80 ? -9.459 -4.503 -0.370 1.00 98.56 80 ILE A N 1
ATOM 600 C CA . ILE A 1 80 ? -8.363 -4.032 0.489 1.00 98.56 80 ILE A CA 1
ATOM 601 C C . ILE A 1 80 ? -8.113 -5.021 1.635 1.00 98.56 80 ILE A C 1
ATOM 603 O O . ILE A 1 80 ? -6.958 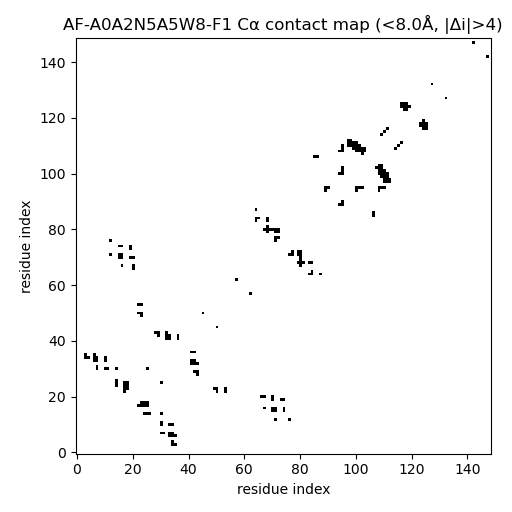-5.299 1.962 1.00 98.56 80 ILE A O 1
ATOM 607 N N . ALA A 1 81 ? -9.172 -5.591 2.216 1.00 98.56 81 ALA A N 1
ATOM 608 C CA . ALA A 1 81 ? -9.069 -6.632 3.235 1.00 98.56 81 ALA A CA 1
ATOM 609 C C . ALA A 1 81 ? -8.270 -7.836 2.710 1.00 98.56 81 ALA A C 1
ATOM 611 O O . ALA A 1 81 ? -7.312 -8.276 3.349 1.00 98.56 81 ALA A O 1
ATOM 612 N N . SER A 1 82 ? -8.607 -8.309 1.506 1.00 98.25 82 SER A N 1
ATOM 613 C CA . SER A 1 82 ? -7.892 -9.389 0.824 1.00 98.25 82 SER A CA 1
ATOM 614 C C . SER A 1 82 ? -6.429 -9.028 0.554 1.00 98.25 82 SER A C 1
ATOM 616 O O . SER A 1 82 ? -5.537 -9.829 0.831 1.00 98.25 82 SER A O 1
ATOM 618 N N . ASN A 1 83 ? -6.155 -7.795 0.115 1.00 98.50 83 ASN A N 1
ATOM 619 C CA . ASN A 1 83 ? -4.792 -7.320 -0.126 1.00 98.50 83 ASN A CA 1
ATOM 620 C C . ASN A 1 83 ? -3.924 -7.365 1.141 1.00 98.50 83 ASN A C 1
ATOM 622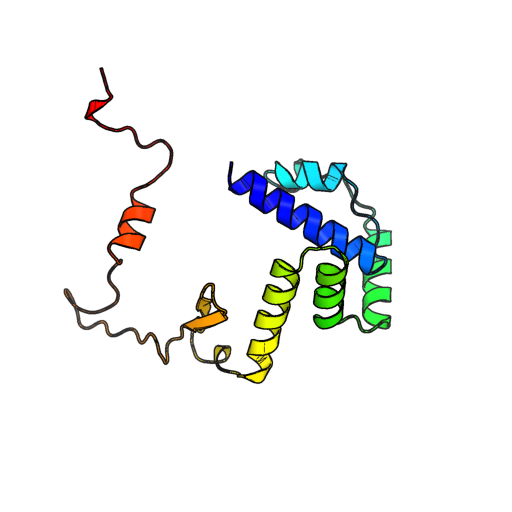 O O . ASN A 1 83 ? -2.801 -7.869 1.109 1.00 98.50 83 ASN A O 1
ATOM 626 N N . ILE A 1 84 ? -4.441 -6.885 2.277 1.00 98.56 84 ILE A N 1
ATOM 627 C CA . ILE A 1 84 ? -3.711 -6.939 3.553 1.00 98.56 84 ILE A CA 1
ATOM 628 C C . ILE A 1 84 ? -3.516 -8.390 3.999 1.00 98.56 84 ILE A C 1
ATOM 630 O O . ILE A 1 84 ? -2.428 -8.750 4.451 1.00 98.56 84 ILE A O 1
ATOM 634 N N . LEU A 1 85 ? -4.525 -9.247 3.833 1.00 98.56 85 LEU A N 1
ATOM 635 C CA . LEU A 1 85 ? -4.389 -10.665 4.150 1.00 98.56 85 LEU A CA 1
ATOM 636 C C . LEU A 1 85 ? -3.295 -11.331 3.302 1.00 98.56 85 LEU A C 1
ATOM 638 O O . LEU A 1 85 ? -2.486 -12.087 3.838 1.00 98.56 85 LEU A O 1
ATOM 642 N N . ASN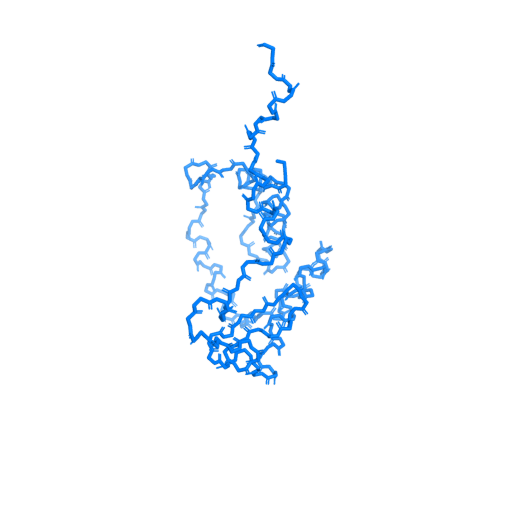 A 1 86 ? -3.216 -11.017 2.008 1.00 98.50 86 ASN A N 1
ATOM 643 C CA . ASN A 1 86 ? -2.171 -11.534 1.125 1.00 98.50 86 ASN A CA 1
ATOM 644 C C . ASN A 1 86 ? -0.778 -11.014 1.503 1.00 98.50 86 ASN A C 1
ATOM 646 O O . ASN A 1 86 ? 0.175 -11.791 1.480 1.00 98.50 86 ASN A O 1
ATOM 650 N N . MET A 1 87 ? -0.653 -9.766 1.970 1.00 98.38 87 MET A N 1
ATOM 651 C CA . MET A 1 87 ? 0.598 -9.271 2.562 1.00 98.38 87 MET A CA 1
ATOM 652 C C . MET A 1 87 ? 1.000 -10.057 3.816 1.00 98.38 87 MET A C 1
ATOM 654 O O . MET A 1 87 ? 2.170 -10.391 3.993 1.00 98.38 87 MET A O 1
ATOM 658 N N . LEU A 1 88 ? 0.049 -10.380 4.698 1.00 98.25 88 LEU A N 1
ATOM 659 C CA . LEU A 1 88 ? 0.330 -11.170 5.901 1.00 98.25 88 LEU A CA 1
ATOM 660 C C . LEU A 1 88 ? 0.722 -12.613 5.557 1.00 98.25 88 LEU A C 1
ATOM 662 O O . LEU A 1 88 ? 1.608 -13.172 6.205 1.00 98.25 88 LEU A O 1
ATOM 666 N N . ARG A 1 89 ? 0.120 -13.196 4.512 1.00 98.12 89 ARG A N 1
ATOM 667 C CA . ARG A 1 89 ? 0.432 -14.550 4.023 1.00 98.12 89 ARG A CA 1
ATOM 668 C C . ARG A 1 89 ? 1.878 -14.711 3.553 1.00 98.12 89 ARG A C 1
ATOM 670 O O . ARG A 1 89 ? 2.391 -15.822 3.630 1.00 98.12 89 ARG A O 1
ATOM 677 N N . GLN A 1 90 ? 2.573 -13.634 3.188 1.00 97.94 90 GLN A N 1
ATOM 678 C CA . GLN A 1 90 ? 4.005 -13.688 2.852 1.00 97.94 90 GLN A CA 1
ATOM 679 C C . GLN A 1 90 ? 4.885 -14.161 4.012 1.00 97.94 90 GLN A C 1
ATOM 681 O O . GLN A 1 90 ? 5.945 -14.745 3.808 1.00 97.94 90 GLN A O 1
ATOM 686 N N . ARG A 1 91 ? 4.429 -13.970 5.256 1.00 97.31 91 ARG A N 1
ATOM 687 C CA . ARG A 1 91 ? 5.115 -14.486 6.450 1.00 97.31 91 ARG A CA 1
ATOM 688 C C . ARG A 1 91 ? 5.004 -16.007 6.577 1.00 97.31 91 ARG A C 1
ATOM 690 O O . ARG A 1 91 ? 5.780 -16.601 7.314 1.00 97.31 91 ARG A O 1
ATOM 697 N N . VAL A 1 92 ? 4.029 -16.614 5.898 1.00 97.75 92 VAL A N 1
ATOM 698 C CA . VAL A 1 92 ? 3.803 -18.065 5.887 1.00 97.75 92 VAL A CA 1
ATOM 699 C C . VAL A 1 92 ? 4.671 -18.734 4.828 1.00 97.75 92 VAL A C 1
ATOM 701 O O . VAL A 1 92 ? 5.259 -19.773 5.106 1.00 97.75 92 VAL A O 1
ATOM 704 N N . THR A 1 93 ? 4.758 -18.146 3.631 1.00 96.62 93 THR A N 1
ATOM 705 C CA . THR A 1 93 ? 5.589 -18.690 2.548 1.00 96.62 93 THR A CA 1
ATOM 706 C C . THR A 1 93 ? 7.071 -18.413 2.783 1.00 96.62 93 THR A C 1
ATOM 708 O O . THR A 1 93 ? 7.906 -19.277 2.544 1.00 96.62 93 THR A O 1
ATOM 711 N N . GLY A 1 94 ? 7.408 -17.225 3.296 1.00 97.31 94 GLY A N 1
ATOM 712 C CA . GLY A 1 94 ? 8.791 -16.802 3.502 1.00 97.31 94 GLY A CA 1
ATOM 713 C C . GLY A 1 94 ? 9.527 -16.443 2.208 1.00 97.31 94 GLY A C 1
ATOM 714 O O . GLY A 1 94 ? 10.693 -16.064 2.270 1.00 97.31 94 GLY A O 1
ATOM 715 N N . ASP A 1 95 ? 8.862 -16.498 1.051 1.00 97.31 95 ASP A N 1
ATOM 716 C CA . ASP A 1 95 ? 9.473 -16.223 -0.254 1.00 97.31 95 ASP A CA 1
ATOM 717 C C . ASP A 1 95 ? 10.032 -14.796 -0.330 1.00 97.31 95 ASP A C 1
ATOM 719 O O . ASP A 1 95 ? 11.148 -14.569 -0.798 1.00 97.31 95 ASP A O 1
ATOM 723 N N . TYR A 1 96 ? 9.301 -13.828 0.230 1.00 96.50 96 TYR A N 1
ATOM 724 C CA . TYR A 1 96 ? 9.722 -12.425 0.272 1.00 96.50 96 TYR A CA 1
ATOM 725 C C . TYR A 1 96 ? 10.884 -12.126 1.243 1.00 96.50 96 TYR A C 1
ATOM 727 O O . TYR A 1 96 ? 11.291 -10.975 1.387 1.00 96.50 96 TYR A O 1
ATOM 735 N N . LEU A 1 97 ? 11.415 -13.140 1.938 1.00 98.19 97 LEU A N 1
ATOM 736 C CA . LEU A 1 97 ? 12.614 -13.003 2.772 1.00 98.19 97 LEU A CA 1
ATOM 737 C C . LEU A 1 97 ? 13.904 -13.102 1.946 1.00 98.19 97 LEU A C 1
ATOM 739 O O . LEU A 1 97 ? 14.988 -12.824 2.461 1.00 98.19 97 LEU A O 1
ATOM 743 N N . GLN A 1 98 ? 13.796 -13.513 0.681 1.00 98.31 98 GLN A N 1
ATOM 744 C CA . GLN A 1 98 ? 14.924 -13.600 -0.235 1.00 98.31 98 GLN A CA 1
ATOM 745 C C . GLN A 1 98 ? 15.452 -12.216 -0.628 1.00 98.31 98 GLN A C 1
ATOM 747 O O . GLN A 1 98 ? 14.773 -11.191 -0.528 1.00 98.31 98 GLN A O 1
ATOM 752 N N . THR A 1 99 ? 16.702 -12.182 -1.088 1.00 98.25 99 THR A N 1
ATOM 753 C CA . THR A 1 99 ? 17.395 -10.941 -1.447 1.00 98.25 99 THR A CA 1
ATOM 754 C C . THR A 1 99 ? 16.604 -10.129 -2.475 1.00 98.25 99 THR A C 1
ATOM 756 O O . THR A 1 99 ? 16.204 -10.648 -3.515 1.00 98.25 99 THR A O 1
ATOM 759 N N . SER A 1 100 ? 16.409 -8.839 -2.186 1.00 97.81 100 SER A N 1
ATOM 760 C CA . SER A 1 100 ? 15.706 -7.878 -3.051 1.00 97.81 100 SER A CA 1
ATOM 761 C C . SER A 1 100 ? 14.260 -8.247 -3.399 1.00 97.81 100 SER A C 1
ATOM 763 O O . SER A 1 100 ? 13.749 -7.785 -4.415 1.00 97.81 100 SER A O 1
ATOM 765 N N . ALA A 1 101 ? 13.598 -9.074 -2.590 1.00 98.25 101 ALA A N 1
ATOM 766 C CA . ALA A 1 101 ? 12.225 -9.458 -2.861 1.00 98.25 101 ALA A CA 1
ATOM 767 C C . ALA A 1 101 ? 11.246 -8.275 -2.765 1.00 98.25 101 ALA A C 1
ATOM 769 O O . ALA A 1 101 ? 11.184 -7.557 -1.765 1.00 98.25 101 ALA A O 1
ATOM 770 N N . ILE A 1 102 ? 10.441 -8.131 -3.809 1.00 98.44 102 ILE A N 1
ATOM 771 C CA . ILE A 1 102 ? 9.224 -7.327 -3.878 1.00 98.44 102 ILE A CA 1
ATOM 772 C C . ILE A 1 102 ? 8.059 -8.239 -4.278 1.00 98.44 102 ILE A C 1
ATOM 774 O O . ILE A 1 102 ? 8.246 -9.431 -4.519 1.00 98.44 102 ILE A O 1
ATOM 778 N N . LEU A 1 103 ? 6.853 -7.682 -4.339 1.00 98.44 103 LEU A N 1
ATOM 779 C CA . LEU A 1 103 ? 5.658 -8.395 -4.776 1.00 98.44 103 LEU A CA 1
ATOM 780 C C . LEU A 1 103 ? 5.060 -7.690 -5.985 1.00 98.44 103 LEU A C 1
ATOM 782 O O . LEU A 1 103 ? 5.047 -6.456 -6.040 1.00 98.44 103 LEU A O 1
ATOM 786 N N . ASP A 1 104 ? 4.536 -8.464 -6.923 1.00 98.12 104 ASP A N 1
ATOM 787 C CA . ASP A 1 104 ? 3.701 -7.926 -7.988 1.00 98.12 104 ASP A CA 1
ATOM 788 C C . ASP A 1 104 ? 2.261 -7.648 -7.505 1.00 98.12 104 ASP A C 1
ATOM 790 O O . ASP A 1 104 ? 1.928 -7.734 -6.318 1.00 98.12 104 ASP A O 1
ATOM 794 N N . ARG A 1 105 ? 1.373 -7.286 -8.438 1.00 97.50 105 ARG A N 1
ATOM 795 C CA . ARG A 1 105 ? -0.034 -6.977 -8.135 1.00 97.50 105 ARG A CA 1
ATOM 796 C C . ARG A 1 105 ? -0.817 -8.206 -7.648 1.00 97.50 105 ARG A C 1
ATOM 798 O O . ARG A 1 105 ? -1.862 -8.039 -7.022 1.00 97.50 105 ARG A O 1
ATOM 805 N N . GLN A 1 106 ? -0.342 -9.410 -7.947 1.00 97.94 106 GLN A N 1
ATOM 806 C CA . GLN A 1 106 ? -0.943 -10.691 -7.588 1.00 97.94 106 GLN A CA 1
ATOM 807 C C . GLN A 1 106 ? -0.380 -11.246 -6.272 1.00 97.94 106 GLN A C 1
ATOM 809 O O . GLN A 1 106 ? -0.853 -12.281 -5.805 1.00 97.94 106 GLN A O 1
ATOM 814 N N . PHE A 1 107 ? 0.543 -10.519 -5.630 1.00 98.00 107 PHE A N 1
ATOM 815 C CA . PHE A 1 107 ? 1.277 -10.940 -4.437 1.00 98.00 107 PHE A CA 1
ATOM 816 C C . PHE A 1 107 ? 2.248 -12.102 -4.694 1.00 98.00 107 PHE A C 1
ATOM 818 O O . PHE A 1 107 ? 2.612 -12.813 -3.755 1.00 98.00 107 PHE A O 1
ATOM 825 N N . GLU A 1 108 ? 2.692 -12.285 -5.937 1.00 98.12 108 GLU A N 1
ATOM 826 C CA . GLU A 1 108 ? 3.760 -13.223 -6.277 1.00 98.12 108 GLU A CA 1
ATOM 827 C C . GLU A 1 108 ? 5.120 -12.544 -6.073 1.00 98.12 108 GLU A C 1
ATOM 829 O O . GLU A 1 108 ? 5.279 -11.342 -6.309 1.00 98.12 108 GLU A O 1
ATOM 834 N N . VAL A 1 109 ? 6.105 -13.294 -5.567 1.00 98.50 109 VAL A N 1
ATOM 835 C CA . VAL A 1 109 ? 7.419 -12.723 -5.252 1.00 98.50 109 VAL A CA 1
ATOM 836 C C . VAL A 1 109 ? 8.233 -12.482 -6.523 1.00 98.50 109 VAL A C 1
ATOM 838 O O . VAL A 1 109 ? 8.359 -13.362 -7.373 1.00 98.50 109 VAL A O 1
ATOM 841 N N . VAL A 1 110 ? 8.871 -11.318 -6.607 1.00 98.50 110 VAL A N 1
ATOM 842 C CA . VAL A 1 110 ? 9.910 -10.998 -7.594 1.00 98.50 110 VAL A CA 1
ATOM 843 C C . VAL A 1 110 ? 11.155 -10.600 -6.814 1.00 98.50 110 VAL A C 1
ATOM 845 O O . VAL A 1 110 ? 11.148 -9.615 -6.085 1.00 98.50 110 VAL A O 1
ATOM 848 N N . SER A 1 111 ? 12.206 -11.406 -6.887 1.00 98.50 111 SER A N 1
ATOM 849 C CA . SER A 1 111 ? 13.399 -11.300 -6.043 1.00 98.50 111 SER A CA 1
ATOM 850 C C . SER A 1 111 ? 14.661 -11.572 -6.849 1.00 98.50 111 SER A C 1
ATOM 852 O O . SER A 1 111 ? 14.597 -12.108 -7.948 1.00 98.50 111 SER A O 1
ATOM 854 N N . ALA A 1 112 ? 15.833 -11.329 -6.265 1.00 97.75 112 ALA A N 1
ATOM 855 C CA . ALA A 1 112 ? 17.105 -11.661 -6.905 1.00 97.75 112 ALA A CA 1
ATOM 856 C C . ALA A 1 112 ? 17.331 -13.175 -7.099 1.00 97.75 112 ALA A C 1
ATOM 858 O O . ALA A 1 112 ? 18.343 -13.553 -7.679 1.00 97.75 112 ALA A O 1
ATOM 859 N N . VAL A 1 113 ? 16.437 -14.040 -6.600 1.00 98.06 113 VAL A N 1
ATOM 860 C CA . VAL A 1 113 ? 16.485 -15.495 -6.822 1.00 98.06 113 VAL A CA 1
ATOM 861 C C . VAL A 1 113 ? 15.788 -15.888 -8.127 1.00 98.06 113 VAL A C 1
ATOM 863 O O . VAL A 1 113 ? 16.285 -16.760 -8.834 1.00 98.06 113 VAL A O 1
ATOM 866 N N . ASN A 1 114 ? 14.649 -15.271 -8.449 1.00 97.69 114 ASN A N 1
ATOM 867 C CA . ASN A 1 114 ? 13.831 -15.607 -9.622 1.00 97.69 114 ASN A CA 1
ATOM 868 C C . ASN A 1 114 ? 13.833 -14.531 -10.722 1.00 97.69 114 ASN A C 1
ATOM 870 O O . ASN A 1 114 ? 13.461 -14.834 -11.850 1.00 97.69 114 ASN A O 1
ATOM 874 N N . ASP A 1 115 ? 14.297 -13.322 -10.416 1.00 98.00 115 ASP A N 1
ATOM 875 C CA . ASP A 1 115 ? 14.550 -12.211 -11.339 1.00 98.00 115 ASP A CA 1
ATOM 876 C C . ASP A 1 115 ? 16.020 -11.778 -11.201 1.00 98.00 115 ASP A C 1
ATOM 878 O O . ASP A 1 115 ? 16.375 -10.727 -10.661 1.00 98.00 115 ASP A O 1
ATOM 882 N N . ILE A 1 116 ? 16.910 -12.698 -11.581 1.00 98.19 116 ILE A N 1
ATOM 883 C CA . ILE A 1 116 ? 18.355 -12.550 -11.404 1.00 98.19 116 ILE A CA 1
ATOM 884 C C . ILE A 1 116 ? 18.874 -11.517 -12.406 1.00 98.19 116 ILE A C 1
ATOM 886 O O . ILE A 1 116 ? 18.721 -11.676 -13.615 1.00 98.19 116 ILE A O 1
ATOM 890 N N . ASN A 1 117 ? 19.573 -10.495 -11.916 1.00 97.44 117 ASN A N 1
ATOM 891 C CA . ASN A 1 117 ? 20.301 -9.584 -12.792 1.00 97.44 117 ASN A CA 1
ATOM 892 C C . ASN A 1 117 ? 21.474 -10.311 -13.477 1.00 97.44 117 ASN A C 1
ATOM 894 O O . ASN A 1 117 ? 22.377 -10.808 -12.804 1.00 97.44 117 ASN A O 1
ATOM 898 N N . ASP A 1 118 ? 21.494 -10.310 -14.808 1.00 97.12 118 ASP A N 1
ATOM 899 C CA . ASP A 1 118 ? 22.406 -11.093 -15.651 1.00 97.12 118 ASP A CA 1
ATOM 900 C C . ASP A 1 118 ? 23.299 -10.224 -16.561 1.00 97.12 118 ASP A C 1
ATOM 902 O O . ASP A 1 118 ? 23.758 -10.651 -17.621 1.00 97.12 118 ASP A O 1
ATOM 906 N N . TYR A 1 119 ? 23.566 -8.979 -16.160 1.00 97.69 119 TYR A N 1
ATOM 907 C CA . TYR A 1 119 ? 24.356 -8.044 -16.961 1.00 97.69 119 TYR A CA 1
ATOM 908 C C . TYR A 1 119 ? 25.771 -8.562 -17.301 1.00 97.69 119 TYR A C 1
ATOM 910 O O . TYR A 1 119 ? 26.576 -8.856 -16.418 1.00 97.69 119 TYR A O 1
ATOM 918 N N . GLN A 1 120 ? 26.093 -8.583 -18.598 1.00 97.75 120 GLN A N 1
ATOM 919 C CA . GLN A 1 120 ? 27.383 -8.946 -19.212 1.00 97.75 120 GLN A CA 1
ATOM 920 C C . GLN A 1 120 ? 27.808 -7.958 -20.327 1.00 97.75 120 GLN A C 1
ATOM 922 O O . GLN A 1 120 ? 28.644 -8.274 -21.171 1.00 97.75 120 GLN A O 1
ATOM 927 N N . GLY A 1 121 ? 27.236 -6.748 -20.353 1.00 97.50 121 GLY A N 1
ATOM 928 C CA . GLY A 1 121 ? 27.507 -5.723 -21.370 1.00 97.50 121 GLY A CA 1
ATOM 929 C C . GLY A 1 121 ? 26.296 -5.370 -22.248 1.00 97.50 121 GLY A C 1
ATOM 930 O O . GLY A 1 121 ? 25.168 -5.800 -21.979 1.00 97.50 121 GLY A O 1
ATOM 931 N N . PRO A 1 122 ? 26.478 -4.541 -23.294 1.00 97.38 122 PRO A N 1
ATOM 932 C CA . PRO A 1 12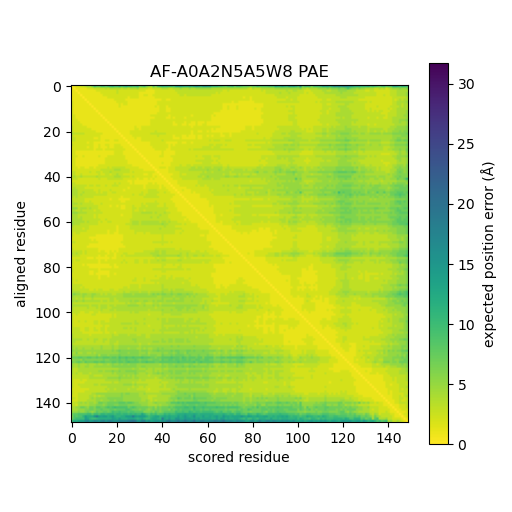2 ? 25.399 -4.162 -24.207 1.00 97.38 122 PRO A CA 1
ATOM 933 C C . PRO A 1 122 ? 24.692 -5.383 -24.813 1.00 97.38 122 PRO A C 1
ATOM 935 O O . PRO A 1 122 ? 25.342 -6.319 -25.263 1.00 97.38 122 PRO A O 1
ATOM 938 N N . GLY A 1 123 ? 23.358 -5.369 -24.820 1.00 96.44 123 GLY A N 1
ATOM 939 C CA . GLY A 1 123 ? 22.537 -6.489 -25.301 1.00 96.44 123 GLY A CA 1
ATOM 940 C C . GLY A 1 123 ? 22.185 -7.549 -24.247 1.00 96.44 123 GLY A C 1
ATOM 941 O O . GLY A 1 123 ? 21.407 -8.443 -24.551 1.00 96.44 123 GLY A O 1
ATOM 942 N N . THR A 1 124 ? 22.692 -7.426 -23.017 1.00 97.88 124 THR A N 1
ATOM 943 C CA . THR A 1 124 ? 22.369 -8.305 -21.867 1.00 97.88 124 THR A CA 1
ATOM 944 C C . THR A 1 124 ? 21.829 -7.485 -20.687 1.00 97.88 124 THR A C 1
ATOM 946 O O . THR A 1 124 ? 21.832 -6.246 -20.768 1.00 97.88 124 THR A O 1
ATOM 949 N N . GLY A 1 125 ? 21.397 -8.116 -19.590 1.00 97.75 125 GLY A N 1
ATOM 950 C CA . GLY A 1 125 ? 20.843 -7.405 -18.434 1.00 97.75 125 GLY A CA 1
ATOM 951 C C . GLY A 1 125 ? 19.408 -6.924 -18.644 1.00 97.75 125 GLY A C 1
ATOM 952 O O . GLY A 1 125 ? 18.852 -7.004 -19.744 1.00 97.75 125 GLY A O 1
ATOM 953 N N . TYR A 1 126 ? 18.843 -6.310 -17.601 1.00 97.88 126 TYR A N 1
ATOM 954 C CA . TYR A 1 126 ? 17.533 -5.665 -17.675 1.00 97.88 126 TYR A CA 1
ATOM 955 C C . TYR A 1 126 ? 17.470 -4.629 -18.807 1.00 97.88 126 TYR A C 1
ATOM 957 O O . TYR A 1 126 ? 18.300 -3.718 -18.915 1.00 97.88 126 TYR A O 1
ATOM 965 N N . ARG A 1 127 ? 16.428 -4.742 -19.630 1.00 97.81 127 ARG A N 1
ATOM 966 C CA . ARG A 1 127 ? 16.032 -3.752 -20.632 1.00 97.81 127 ARG A CA 1
ATOM 967 C C . ARG A 1 127 ? 14.564 -3.431 -20.418 1.00 97.81 127 ARG A C 1
ATOM 969 O O . ARG A 1 127 ? 13.768 -4.317 -20.123 1.00 97.81 127 ARG A O 1
ATOM 976 N N . ILE A 1 128 ? 14.217 -2.157 -20.571 1.00 97.75 128 ILE A N 1
ATOM 977 C CA . ILE A 1 128 ? 12.842 -1.695 -20.384 1.00 97.75 128 ILE A CA 1
ATOM 978 C C . ILE A 1 128 ? 11.944 -2.440 -21.380 1.00 97.75 128 ILE A C 1
ATOM 980 O O . ILE A 1 128 ? 12.211 -2.426 -22.583 1.00 97.75 128 ILE A O 1
ATOM 984 N N . SER A 1 129 ? 10.890 -3.086 -20.879 1.00 98.12 129 SER A N 1
ATOM 985 C CA . SER A 1 129 ? 9.902 -3.746 -21.733 1.00 98.12 129 SER A CA 1
ATOM 986 C C . SER A 1 129 ? 9.171 -2.721 -22.605 1.00 98.12 129 SER A C 1
ATOM 988 O O . SER A 1 129 ? 9.081 -1.540 -22.266 1.00 98.12 129 SER A O 1
ATOM 990 N N . ALA A 1 130 ? 8.613 -3.164 -23.733 1.00 98.38 130 ALA A N 1
ATOM 991 C CA . ALA A 1 130 ? 7.886 -2.270 -24.634 1.00 98.38 130 ALA A CA 1
ATOM 992 C C . ALA A 1 130 ? 6.711 -1.558 -23.934 1.00 98.38 130 ALA A C 1
ATOM 994 O O . ALA A 1 130 ? 6.497 -0.367 -24.155 1.00 98.38 130 ALA A O 1
ATOM 995 N N . GLU A 1 131 ? 5.998 -2.268 -23.057 1.00 98.12 131 GLU A N 1
ATOM 996 C CA . GLU A 1 131 ? 4.886 -1.726 -22.272 1.00 98.12 131 GLU A CA 1
ATOM 997 C C . GLU A 1 131 ? 5.359 -0.687 -21.249 1.00 98.12 131 GLU A C 1
ATOM 999 O O . GLU A 1 131 ? 4.879 0.445 -21.262 1.00 98.12 131 GLU A O 1
ATOM 1004 N N . ARG A 1 132 ? 6.367 -1.013 -20.426 1.00 97.88 132 ARG A N 1
ATOM 1005 C CA . ARG A 1 132 ? 6.919 -0.065 -19.445 1.00 97.88 132 ARG A CA 1
ATOM 1006 C C . ARG A 1 132 ? 7.523 1.162 -20.127 1.00 97.88 132 ARG A C 1
ATOM 1008 O O . ARG A 1 132 ? 7.435 2.271 -19.611 1.00 97.88 132 ARG A O 1
ATOM 1015 N N . TRP A 1 133 ? 8.116 0.991 -21.307 1.00 98.00 133 TRP A N 1
ATOM 1016 C CA . TRP A 1 133 ? 8.611 2.110 -22.102 1.00 98.00 133 TRP A CA 1
ATOM 1017 C C . TRP A 1 133 ? 7.478 2.991 -22.631 1.00 98.00 133 TRP A C 1
ATOM 1019 O O . TRP A 1 133 ? 7.603 4.214 -22.630 1.00 98.00 133 TRP A O 1
ATOM 1029 N N . ALA A 1 134 ? 6.366 2.397 -23.073 1.00 98.12 134 ALA A N 1
ATOM 1030 C CA . ALA A 1 134 ? 5.182 3.151 -23.468 1.00 98.12 134 ALA A CA 1
ATOM 1031 C C . ALA A 1 134 ? 4.613 3.951 -22.288 1.00 98.12 134 ALA A C 1
ATOM 1033 O O . ALA A 1 134 ? 4.361 5.140 -22.439 1.00 98.12 134 ALA A O 1
ATOM 1034 N N . GLU A 1 135 ? 4.518 3.347 -21.105 1.00 97.25 135 GLU A N 1
ATOM 1035 C CA . GLU A 1 135 ? 4.102 4.041 -19.883 1.00 97.25 135 GLU A CA 1
ATOM 1036 C C . GLU A 1 135 ? 5.003 5.248 -19.568 1.00 97.25 135 GLU A C 1
ATOM 1038 O O . GLU A 1 135 ? 4.501 6.340 -19.322 1.00 97.25 135 GLU A O 1
ATOM 1043 N N . ILE A 1 136 ? 6.330 5.088 -19.659 1.00 97.75 136 ILE A N 1
ATOM 1044 C CA . ILE A 1 136 ? 7.296 6.177 -19.424 1.00 97.75 136 ILE A CA 1
ATOM 1045 C C . ILE A 1 136 ? 7.130 7.321 -20.434 1.00 97.75 136 ILE A C 1
ATOM 1047 O O . ILE A 1 136 ? 7.258 8.487 -20.067 1.00 97.75 136 ILE A O 1
ATOM 1051 N N . LYS A 1 137 ? 6.861 7.008 -21.707 1.00 97.12 137 LYS A N 1
ATOM 1052 C CA . LYS A 1 137 ? 6.651 8.024 -22.751 1.00 97.12 137 LYS A CA 1
ATOM 1053 C C . LYS A 1 137 ? 5.322 8.766 -22.599 1.00 97.12 137 LYS A C 1
ATOM 1055 O O . LYS A 1 137 ? 5.228 9.917 -23.019 1.00 97.12 137 LYS A O 1
ATOM 1060 N N . ASN A 1 138 ? 4.306 8.124 -22.030 1.00 96.88 138 ASN A N 1
ATOM 1061 C CA . ASN A 1 138 ? 2.941 8.640 -21.944 1.00 96.88 138 ASN A CA 1
ATOM 1062 C C . ASN A 1 138 ? 2.766 9.640 -20.783 1.00 96.88 138 ASN A C 1
ATOM 1064 O O . ASN A 1 138 ? 1.908 9.473 -19.918 1.00 96.88 138 ASN A O 1
ATOM 1068 N N . ILE A 1 139 ? 3.573 10.703 -20.770 1.00 97.06 139 ILE A N 1
ATOM 1069 C CA . ILE A 1 139 ? 3.500 11.758 -19.753 1.00 97.06 139 ILE A CA 1
ATOM 1070 C C . ILE A 1 139 ? 2.307 12.686 -20.054 1.00 97.06 139 ILE A C 1
ATOM 1072 O O . ILE A 1 139 ? 2.227 13.239 -21.157 1.00 97.06 139 ILE A O 1
ATOM 1076 N N . PRO A 1 140 ? 1.390 12.917 -19.092 1.00 95.56 140 PRO A N 1
ATOM 1077 C CA . PRO A 1 140 ? 0.303 13.875 -19.267 1.00 95.56 140 PRO A CA 1
ATOM 1078 C C . PRO A 1 140 ? 0.833 15.283 -19.568 1.00 95.56 140 PRO A C 1
ATOM 1080 O O . PRO A 1 140 ? 1.659 15.812 -18.828 1.00 95.56 140 PRO A O 1
ATOM 1083 N N . GLY A 1 141 ? 0.342 15.895 -20.647 1.00 94.06 141 GLY A N 1
ATOM 1084 C CA . GLY A 1 141 ? 0.778 17.218 -21.110 1.00 94.06 141 GLY A CA 1
ATOM 1085 C C . GLY A 1 141 ? 1.763 17.190 -22.281 1.00 94.06 141 GLY A C 1
ATOM 1086 O O . GLY A 1 141 ? 2.028 18.241 -22.861 1.00 94.06 141 GLY A O 1
ATOM 1087 N N . VAL A 1 142 ? 2.264 16.016 -22.681 1.00 95.06 142 VAL A N 1
ATOM 1088 C CA . VAL A 1 142 ? 2.966 15.870 -23.965 1.00 95.06 142 VAL A CA 1
ATOM 1089 C C . VAL A 1 142 ? 1.965 16.093 -25.097 1.00 95.06 142 VAL A C 1
ATOM 1091 O O . VAL A 1 142 ? 0.958 15.391 -25.194 1.00 95.06 142 VAL A O 1
ATOM 1094 N N . VAL A 1 143 ? 2.237 17.090 -25.939 1.00 94.31 143 VAL A N 1
ATOM 1095 C CA . VAL A 1 143 ? 1.371 17.447 -27.067 1.00 94.31 143 VAL A CA 1
ATOM 1096 C C . VAL A 1 143 ? 1.752 16.633 -28.297 1.00 94.31 143 VAL A C 1
ATOM 1098 O O . VAL A 1 143 ? 2.935 16.411 -28.558 1.00 94.31 143 VAL A O 1
ATOM 1101 N N . GLN A 1 144 ? 0.747 16.201 -29.058 1.00 95.06 144 GLN A N 1
ATOM 1102 C CA . GLN A 1 144 ? 0.980 15.491 -30.308 1.00 95.06 144 GLN A CA 1
ATOM 1103 C C . GLN A 1 144 ? 1.373 16.484 -31.410 1.00 95.06 144 GLN A C 1
ATOM 1105 O O . GLN A 1 144 ? 0.686 17.492 -31.592 1.00 95.06 144 GLN A O 1
ATOM 1110 N N . PRO A 1 145 ? 2.473 16.242 -32.143 1.00 94.56 145 PRO A N 1
ATOM 1111 C CA . PRO A 1 145 ? 3.036 17.229 -33.063 1.00 94.56 145 PRO A CA 1
ATOM 1112 C C . PRO A 1 145 ? 2.101 17.582 -34.226 1.00 94.56 145 PRO A C 1
ATOM 1114 O O . PRO A 1 145 ? 2.167 18.689 -34.741 1.00 94.56 145 PRO A O 1
ATOM 1117 N N . ASP A 1 146 ? 1.218 16.667 -34.620 1.00 95.38 146 ASP A N 1
ATOM 1118 C CA . ASP A 1 146 ? 0.209 16.848 -35.669 1.00 95.38 146 ASP A CA 1
ATOM 1119 C C . ASP A 1 146 ? -1.009 17.677 -35.225 1.00 95.38 146 ASP A C 1
ATOM 1121 O O . ASP A 1 146 ? -1.859 18.007 -36.048 1.00 95.38 146 ASP A O 1
ATOM 1125 N N . THR A 1 147 ? -1.091 18.027 -33.938 1.00 93.31 147 THR A N 1
ATOM 1126 C CA . THR A 1 147 ? -2.176 18.844 -33.365 1.00 93.31 147 THR A CA 1
ATOM 1127 C C . THR A 1 147 ? -1.786 20.303 -33.125 1.00 93.31 147 THR A C 1
ATOM 1129 O O . THR A 1 147 ? -2.607 21.076 -32.635 1.00 93.31 147 THR A O 1
ATOM 1132 N N . ILE A 1 148 ? -0.548 20.685 -33.454 1.00 90.25 148 ILE A N 1
ATOM 1133 C CA . ILE A 1 148 ? -0.062 22.064 -33.347 1.00 90.25 148 ILE A CA 1
ATOM 1134 C C . ILE A 1 148 ? -0.348 22.808 -34.657 1.00 90.25 148 ILE A C 1
ATOM 1136 O O . ILE A 1 148 ? 0.122 22.388 -35.714 1.00 90.25 148 ILE A O 1
ATOM 1140 N N . GLU A 1 149 ? -1.103 23.906 -34.560 1.00 78.50 149 GLU A N 1
ATOM 1141 C CA . GLU A 1 149 ? -1.319 24.894 -35.632 1.00 78.50 149 GLU A CA 1
ATOM 1142 C C . GLU A 1 149 ? -0.231 25.977 -35.623 1.00 78.50 149 GLU A C 1
ATOM 1144 O O . GLU A 1 149 ? 0.100 26.480 -34.521 1.00 78.50 149 GLU A O 1
#

Radius of gyration: 21.33 Å; Cα contacts (8 Å, |Δi|>4): 125; chains: 1; bounding box: 45×44×61 Å